Protein AF-A0A2E0XP15-F1 (afdb_monomer_lite)

Structure (mmCIF, N/CA/C/O backbone):
data_AF-A0A2E0XP15-F1
#
_entry.id   AF-A0A2E0XP15-F1
#
loop_
_atom_site.group_PDB
_atom_site.id
_atom_site.type_symbol
_atom_site.label_atom_id
_atom_site.label_alt_id
_atom_site.label_comp_id
_atom_site.label_asym_id
_atom_site.label_entity_id
_atom_site.label_seq_id
_atom_site.pdbx_PDB_ins_code
_atom_site.Cartn_x
_atom_site.Cartn_y
_atom_site.Cartn_z
_atom_site.occupancy
_atom_site.B_iso_or_equiv
_atom_site.auth_seq_id
_atom_site.auth_comp_id
_atom_site.auth_asym_id
_atom_site.auth_atom_id
_atom_site.pdbx_PDB_model_num
ATOM 1 N N . MET A 1 1 ? -31.210 -15.548 -42.719 1.00 44.72 1 MET A N 1
ATOM 2 C CA . MET A 1 1 ? -30.814 -16.911 -43.135 1.00 44.72 1 MET A CA 1
ATOM 3 C C . MET A 1 1 ? -29.318 -17.078 -42.929 1.00 44.72 1 MET A C 1
ATOM 5 O O . MET A 1 1 ? -28.553 -16.483 -43.674 1.00 44.72 1 MET A O 1
ATOM 9 N N . LYS A 1 2 ? -28.923 -17.821 -41.894 1.00 35.78 2 LYS A N 1
ATOM 10 C CA . LYS A 1 2 ? -27.648 -18.543 -41.754 1.00 35.78 2 LYS A CA 1
ATOM 11 C C . LYS A 1 2 ? -27.785 -19.426 -40.511 1.00 35.78 2 LYS A C 1
ATOM 13 O O . LYS A 1 2 ? -28.380 -19.022 -39.520 1.00 35.78 2 LYS A O 1
ATOM 18 N N . THR A 1 3 ? -27.396 -20.670 -40.694 1.00 35.66 3 THR A N 1
ATOM 19 C CA . THR A 1 3 ? -27.893 -21.889 -40.060 1.00 35.66 3 THR A CA 1
ATOM 20 C C . THR A 1 3 ? -27.352 -22.129 -38.652 1.00 35.66 3 THR A C 1
ATOM 22 O O . THR A 1 3 ? -26.194 -21.864 -38.354 1.00 35.66 3 THR A O 1
ATOM 25 N N . ILE A 1 4 ? -28.240 -22.678 -37.826 1.00 40.44 4 ILE A N 1
ATOM 26 C CA . ILE A 1 4 ? -28.037 -23.251 -36.495 1.00 40.44 4 ILE A CA 1
ATOM 27 C C . ILE A 1 4 ? -27.198 -24.532 -36.618 1.00 40.44 4 ILE A C 1
ATOM 29 O O . ILE A 1 4 ? -27.504 -25.370 -37.466 1.00 40.44 4 ILE A O 1
ATOM 33 N N . LEU A 1 5 ? -26.209 -24.720 -35.739 1.00 34.19 5 LEU A N 1
ATOM 34 C CA . LEU A 1 5 ? -25.664 -26.041 -35.422 1.00 34.19 5 LEU A CA 1
ATOM 35 C C . LEU A 1 5 ? -25.855 -26.280 -33.921 1.00 34.19 5 LEU A C 1
ATOM 37 O O . LEU A 1 5 ? -25.155 -25.715 -33.085 1.00 34.19 5 LEU A O 1
ATOM 41 N N . ALA A 1 6 ? -26.879 -27.068 -33.606 1.00 42.16 6 ALA A N 1
ATOM 42 C CA . ALA A 1 6 ? -27.175 -27.556 -32.272 1.00 42.16 6 ALA A CA 1
ATOM 43 C C . ALA A 1 6 ? -26.223 -28.712 -31.945 1.00 42.16 6 ALA A C 1
ATOM 45 O O . ALA A 1 6 ? -26.197 -29.708 -32.667 1.00 42.16 6 ALA A O 1
ATOM 46 N N . ILE A 1 7 ? -25.468 -28.596 -30.855 1.00 41.47 7 ILE A N 1
ATOM 47 C CA . ILE A 1 7 ? -24.803 -29.744 -30.238 1.00 41.47 7 ILE A CA 1
ATOM 48 C C . ILE A 1 7 ? -25.708 -30.197 -29.094 1.00 41.47 7 ILE A C 1
ATOM 50 O O . ILE A 1 7 ? -25.780 -29.573 -28.038 1.00 41.47 7 ILE A O 1
ATOM 54 N N . LEU A 1 8 ? -26.457 -31.264 -29.372 1.00 39.50 8 LEU A N 1
ATOM 55 C CA . LEU A 1 8 ? -27.161 -32.077 -28.389 1.00 39.50 8 LEU A CA 1
ATOM 56 C C . LEU A 1 8 ? -26.100 -32.786 -27.531 1.00 39.50 8 LEU A C 1
ATOM 58 O O . LEU A 1 8 ? -25.359 -33.616 -28.053 1.00 39.50 8 LEU A O 1
ATOM 62 N N . VAL A 1 9 ? -26.042 -32.501 -26.231 1.00 40.22 9 VAL A N 1
ATOM 63 C CA . VAL A 1 9 ? -25.383 -33.388 -25.262 1.00 40.22 9 VAL A CA 1
ATOM 64 C C . VAL A 1 9 ? -26.477 -34.004 -24.405 1.00 40.22 9 VAL A C 1
ATOM 66 O O . VAL A 1 9 ? -27.278 -33.313 -23.779 1.00 40.22 9 VAL A O 1
ATOM 69 N N . THR A 1 10 ? -26.560 -35.326 -24.485 1.00 37.94 10 THR A N 1
ATOM 70 C CA . THR A 1 10 ? -27.575 -36.172 -23.867 1.00 37.94 10 THR A CA 1
ATOM 71 C C . THR A 1 10 ? -27.483 -36.158 -22.346 1.00 37.94 10 THR A C 1
ATOM 73 O O . THR A 1 10 ? -26.409 -36.294 -21.766 1.00 37.94 10 THR A O 1
ATOM 76 N N . LEU A 1 11 ? -28.651 -36.048 -21.720 1.00 44.38 11 LEU A N 1
ATOM 77 C CA . LEU A 1 11 ? -28.882 -36.120 -20.286 1.00 44.38 11 LEU A CA 1
ATOM 78 C C . LEU A 1 11 ? -28.773 -37.581 -19.804 1.00 44.38 11 LEU A C 1
ATOM 80 O O . LEU A 1 11 ? -29.716 -38.346 -19.981 1.00 44.38 11 LEU A O 1
ATOM 84 N N . THR A 1 12 ? -27.661 -37.969 -19.175 1.00 46.31 12 THR A N 1
ATOM 85 C CA . THR A 1 12 ? -27.580 -39.170 -18.318 1.00 46.31 12 THR A CA 1
ATOM 86 C C . THR A 1 12 ? -26.475 -39.019 -17.274 1.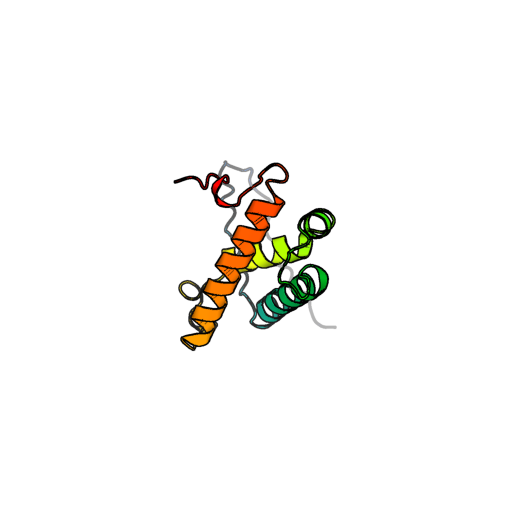00 46.31 12 THR A C 1
ATOM 88 O O . THR A 1 12 ? -25.330 -38.778 -17.644 1.00 46.31 12 THR A O 1
ATOM 91 N N . GLY A 1 13 ? -26.795 -39.276 -16.001 1.00 42.00 13 GLY A N 1
ATOM 92 C CA . GLY A 1 13 ? -25.814 -39.736 -15.010 1.00 42.00 13 GLY A CA 1
ATOM 93 C C . GLY A 1 13 ? -25.683 -38.873 -13.758 1.00 42.00 13 GLY A C 1
ATOM 94 O O . GLY A 1 13 ? -25.196 -37.753 -13.804 1.00 42.00 13 GLY A O 1
ATOM 95 N N . ILE A 1 14 ? -26.100 -39.441 -12.629 1.00 52.47 14 ILE A N 1
ATOM 96 C CA . ILE A 1 14 ? -25.949 -38.910 -11.273 1.00 52.47 14 ILE A CA 1
ATOM 97 C C . ILE A 1 14 ? -24.496 -39.093 -10.779 1.00 52.47 14 ILE A C 1
ATOM 99 O O . ILE A 1 14 ? -23.847 -40.093 -11.069 1.00 52.47 14 ILE A O 1
ATOM 103 N N . VAL A 1 15 ? -24.064 -38.076 -10.030 1.00 61.62 15 VAL A N 1
ATOM 104 C CA . VAL A 1 15 ? -22.795 -37.726 -9.353 1.00 61.62 15 VAL A CA 1
ATOM 105 C C . VAL A 1 15 ? -22.087 -38.859 -8.579 1.00 61.62 15 VAL A C 1
ATOM 107 O O . VAL A 1 15 ? -22.749 -39.629 -7.883 1.00 61.62 15 VAL A O 1
ATOM 110 N N . PRO A 1 16 ? -20.739 -38.830 -8.520 1.00 44.62 16 PRO A N 1
ATOM 111 C CA . PRO A 1 16 ? -20.070 -38.939 -7.228 1.00 44.62 16 PRO A CA 1
ATOM 112 C C . PRO A 1 16 ? -19.161 -37.737 -6.934 1.00 44.62 16 PRO A C 1
ATOM 114 O O . PRO A 1 16 ? -18.622 -37.078 -7.818 1.00 44.62 16 PRO A O 1
ATOM 117 N N . SER A 1 17 ? -19.061 -37.465 -5.638 1.00 55.41 17 SER A N 1
ATOM 118 C CA . SER A 1 17 ? -18.270 -36.455 -4.949 1.00 55.41 17 SER A CA 1
ATOM 119 C C . SER A 1 17 ? -16.897 -36.193 -5.568 1.00 55.41 17 SER A C 1
ATOM 121 O O . SER A 1 17 ? -16.075 -37.097 -5.683 1.00 55.41 17 SER A O 1
ATOM 123 N N . GLY A 1 18 ? -16.654 -34.928 -5.890 1.00 50.09 18 GLY A N 1
ATOM 124 C CA . GLY A 1 18 ? -15.394 -34.448 -6.446 1.00 50.09 18 GLY A CA 1
ATOM 125 C C . GLY A 1 18 ? -15.630 -33.220 -7.310 1.00 50.09 18 GLY A C 1
ATOM 126 O O . GLY A 1 18 ? -15.253 -33.206 -8.473 1.00 50.09 18 GLY A O 1
ATOM 127 N N . CYS A 1 19 ? -16.319 -32.206 -6.771 1.00 33.22 19 CYS A N 1
ATOM 128 C CA . CYS A 1 19 ? -16.316 -30.883 -7.386 1.00 33.22 19 CYS A CA 1
ATOM 129 C C . CYS A 1 19 ? -14.925 -30.297 -7.120 1.00 33.22 19 CYS A C 1
ATOM 131 O O . CYS A 1 19 ? -14.730 -29.527 -6.182 1.00 33.22 19 CYS A O 1
ATOM 133 N N . GLU A 1 20 ? -13.929 -30.763 -7.867 1.00 48.69 20 GLU A N 1
ATOM 134 C CA . GLU A 1 20 ? -12.691 -30.023 -8.015 1.00 48.69 20 GLU A CA 1
ATOM 135 C C . GLU A 1 20 ? -13.100 -28.786 -8.808 1.00 48.69 20 GLU A C 1
ATOM 137 O O . GLU A 1 20 ? -13.362 -28.843 -10.009 1.00 48.69 20 GLU A O 1
ATOM 142 N N . VAL A 1 21 ? -13.342 -27.695 -8.080 1.00 41.78 21 VAL A N 1
ATOM 143 C CA . VAL A 1 21 ? -13.547 -26.386 -8.683 1.00 41.78 21 VAL A CA 1
ATOM 144 C C . VAL A 1 21 ? -12.230 -26.081 -9.377 1.00 41.78 21 VAL A C 1
ATOM 146 O O . VAL A 1 21 ? -11.282 -25.640 -8.734 1.00 41.78 21 VAL A O 1
ATOM 149 N N . GLU A 1 22 ? -12.145 -26.410 -10.663 1.00 46.75 22 GLU A N 1
ATOM 150 C CA . GLU A 1 22 ? -11.020 -26.023 -11.495 1.00 46.75 22 GLU A CA 1
ATOM 151 C C . GLU A 1 22 ? -10.976 -24.496 -11.436 1.00 46.75 22 GLU A C 1
ATOM 153 O O . GLU A 1 22 ? -11.905 -23.806 -11.869 1.00 46.75 22 GLU A O 1
ATOM 158 N N . GLU A 1 23 ? -9.956 -23.970 -10.759 1.00 43.94 23 GLU A N 1
ATOM 159 C CA . GLU A 1 23 ? -9.751 -22.541 -10.617 1.00 43.94 23 GLU A CA 1
ATOM 160 C C . GLU A 1 23 ? -9.589 -21.976 -12.026 1.00 43.94 23 GLU A C 1
ATOM 162 O O . GLU A 1 23 ? -8.552 -22.137 -12.671 1.00 43.94 23 GLU A O 1
ATOM 167 N N . VAL A 1 24 ? -10.650 -21.355 -12.542 1.00 39.88 24 VAL A N 1
ATOM 168 C CA . VAL A 1 24 ? -10.613 -20.701 -13.843 1.00 39.88 24 VAL A CA 1
ATOM 169 C C . VAL A 1 24 ? -9.643 -19.529 -13.722 1.00 39.88 24 VAL A C 1
ATOM 171 O O . VAL A 1 24 ? -10.036 -18.419 -13.356 1.00 39.88 24 VAL A O 1
ATOM 174 N N . LYS A 1 25 ? -8.366 -19.766 -14.044 1.00 42.91 25 LYS A N 1
ATOM 175 C CA . LYS A 1 25 ? -7.361 -18.726 -14.270 1.00 42.91 25 LYS A CA 1
ATOM 176 C C . LYS A 1 25 ? -7.746 -17.971 -15.536 1.00 42.91 25 LYS A C 1
ATOM 178 O O . LYS A 1 25 ? -7.235 -18.221 -16.624 1.00 42.91 25 LYS A O 1
ATOM 183 N N . GLN A 1 26 ? -8.722 -17.076 -15.405 1.00 43.47 26 GLN A N 1
ATOM 184 C CA . GLN A 1 26 ? -9.026 -16.112 -16.451 1.00 43.47 26 GLN A CA 1
ATOM 185 C C . GLN A 1 26 ? -7.762 -15.287 -16.704 1.00 43.47 26 GLN A C 1
ATOM 187 O O . GLN A 1 26 ? -7.154 -14.828 -15.733 1.00 43.47 26 GLN A O 1
ATOM 192 N N . PRO A 1 27 ? -7.355 -15.088 -17.969 1.00 54.94 27 PRO A N 1
ATOM 193 C CA . PRO A 1 27 ? -6.161 -14.320 -18.268 1.00 54.94 27 PRO A CA 1
ATOM 194 C C . PRO A 1 27 ? -6.335 -12.920 -17.695 1.00 54.94 27 PRO A C 1
ATOM 196 O O . PRO A 1 27 ? -7.298 -12.207 -17.996 1.00 54.94 27 PRO A O 1
ATOM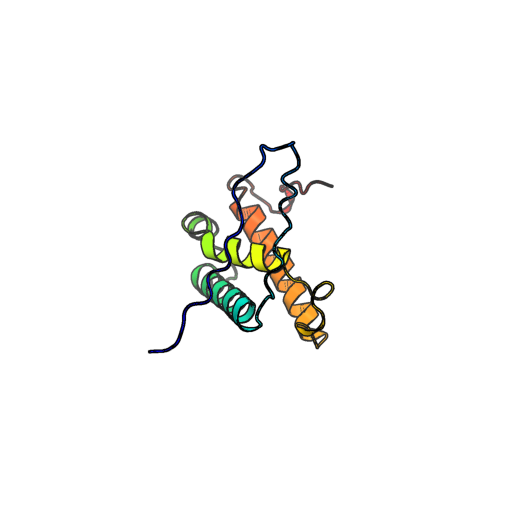 199 N N . TYR A 1 28 ? -5.415 -12.544 -16.819 1.00 63.50 28 TYR A N 1
ATOM 200 C CA . TYR A 1 28 ? -5.343 -11.181 -16.353 1.00 63.50 28 TYR A CA 1
ATOM 201 C C . TYR A 1 28 ? -5.001 -10.259 -17.535 1.00 63.50 28 TYR A C 1
ATOM 203 O O . TYR A 1 28 ? -4.143 -10.571 -18.358 1.00 63.50 28 TYR A O 1
ATOM 211 N N . SER A 1 29 ? -5.683 -9.116 -17.620 1.00 70.75 29 SER A N 1
ATOM 212 C CA . SER A 1 29 ? -5.386 -8.071 -18.602 1.00 70.75 29 SER A CA 1
ATOM 213 C C . SER A 1 29 ? -4.604 -6.945 -17.940 1.00 70.75 29 SER A C 1
ATOM 215 O O . SER A 1 29 ? -5.014 -6.502 -16.870 1.00 70.75 29 SER A O 1
ATOM 217 N N . GLU A 1 30 ? -3.600 -6.391 -18.617 1.00 71.88 30 GLU A N 1
ATOM 218 C CA . GLU A 1 30 ? -2.862 -5.183 -18.206 1.00 71.88 30 GLU A CA 1
ATOM 219 C C . GLU A 1 30 ? -3.792 -4.048 -17.730 1.00 71.88 30 GLU A C 1
ATOM 221 O O . GLU A 1 30 ? -3.569 -3.439 -16.684 1.00 71.88 30 GLU A O 1
ATOM 226 N N . LYS A 1 31 ? -4.931 -3.868 -18.419 1.00 77.50 31 LYS A N 1
ATOM 227 C CA . LYS A 1 31 ? -5.998 -2.934 -18.032 1.00 77.50 31 LYS A CA 1
ATOM 228 C C . LYS A 1 31 ? -6.463 -3.115 -16.579 1.00 77.50 31 LYS A C 1
ATOM 230 O O . LYS A 1 31 ? -6.700 -2.136 -15.889 1.00 77.50 31 LYS A O 1
ATOM 235 N N . ARG A 1 32 ? -6.592 -4.351 -16.095 1.00 76.88 32 ARG A N 1
ATOM 236 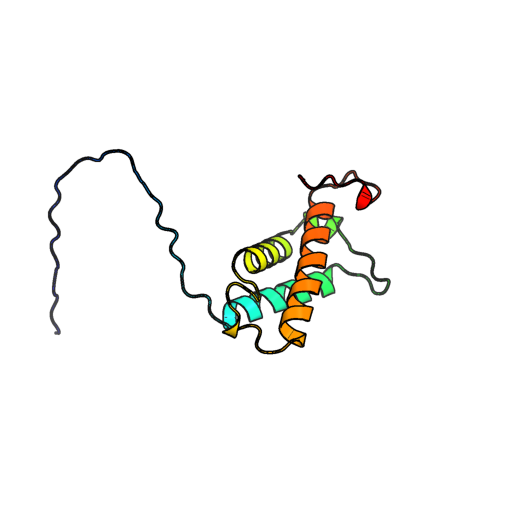C CA . ARG A 1 32 ? -7.179 -4.665 -14.784 1.00 76.88 32 ARG A CA 1
ATOM 237 C C . ARG A 1 32 ? -6.273 -4.262 -13.620 1.00 76.88 32 ARG A C 1
ATOM 239 O O . ARG A 1 32 ? -6.799 -3.892 -12.578 1.00 76.88 32 ARG A O 1
ATOM 246 N N . GLY A 1 33 ? -4.950 -4.305 -13.763 1.00 77.62 33 GLY A N 1
ATOM 247 C CA . GLY A 1 33 ? -4.053 -3.781 -12.722 1.00 77.62 33 GLY A CA 1
ATOM 248 C C . GLY A 1 33 ? -3.745 -2.312 -12.886 1.00 77.62 33 GLY A C 1
ATOM 249 O O . GLY A 1 33 ? -3.534 -1.658 -11.876 1.00 77.62 33 GLY A O 1
ATOM 250 N N . ALA A 1 34 ? -3.818 -1.754 -14.098 1.00 80.06 34 ALA A N 1
ATOM 251 C CA . ALA A 1 34 ? -3.897 -0.301 -14.238 1.00 80.06 34 ALA A CA 1
ATOM 252 C C . ALA A 1 34 ? -5.138 0.244 -13.496 1.00 80.06 34 ALA A C 1
ATOM 254 O O . ALA A 1 34 ? -5.042 1.197 -12.720 1.00 80.06 34 ALA A O 1
ATOM 255 N N . ASP A 1 35 ? -6.284 -0.429 -13.645 1.00 87.00 35 ASP A N 1
ATOM 256 C CA . ASP A 1 35 ? -7.507 -0.136 -12.894 1.00 87.00 35 ASP A CA 1
ATOM 257 C C . ASP A 1 35 ? -7.295 -0.354 -11.375 1.00 87.00 35 ASP A C 1
ATOM 259 O O . ASP A 1 35 ? -7.728 0.462 -10.568 1.00 87.00 35 ASP A O 1
ATOM 263 N N . ALA A 1 36 ? -6.608 -1.420 -10.942 1.00 88.38 36 ALA A N 1
ATOM 264 C CA . ALA A 1 36 ? -6.348 -1.661 -9.515 1.00 88.38 36 ALA A CA 1
ATOM 265 C C . ALA A 1 36 ? -5.437 -0.589 -8.888 1.00 88.38 36 ALA A C 1
ATOM 267 O O . ALA A 1 36 ? -5.761 -0.055 -7.828 1.00 88.38 36 ALA A O 1
ATOM 268 N N . SER A 1 37 ? -4.334 -0.245 -9.554 1.00 89.19 37 SER A N 1
ATOM 269 C CA . SER A 1 37 ? -3.384 0.775 -9.101 1.00 89.19 37 SER A CA 1
ATOM 270 C C . SER A 1 37 ? -4.017 2.165 -9.043 1.00 89.19 37 SER A C 1
ATOM 272 O O . SER A 1 37 ? -3.805 2.885 -8.073 1.00 89.19 37 SER A O 1
ATOM 274 N N . SER A 1 38 ? -4.837 2.533 -10.032 1.00 91.94 38 SER A N 1
ATOM 275 C CA . SER A 1 38 ? -5.542 3.825 -10.028 1.00 91.94 38 SER A CA 1
ATOM 276 C C . SER A 1 38 ? -6.601 3.923 -8.926 1.00 91.94 38 SER A C 1
ATOM 278 O O . SER A 1 38 ? -6.689 4.952 -8.264 1.00 91.94 38 SER A O 1
ATOM 280 N N . HIS A 1 39 ? -7.357 2.854 -8.652 1.00 92.62 39 HIS A N 1
ATOM 281 C CA . HIS A 1 39 ? -8.277 2.846 -7.509 1.00 92.62 39 HIS A CA 1
ATOM 282 C C . HIS A 1 39 ? -7.545 2.938 -6.165 1.00 92.62 39 HIS A C 1
ATOM 284 O O . HIS A 1 39 ? -8.058 3.556 -5.233 1.00 92.62 39 HIS A O 1
ATOM 290 N N . PHE A 1 40 ? -6.364 2.325 -6.045 1.00 95.31 40 PHE A N 1
ATOM 291 C CA . PHE A 1 40 ? -5.553 2.445 -4.835 1.00 95.31 40 PHE A CA 1
ATOM 292 C C . PHE A 1 40 ? -5.015 3.870 -4.659 1.00 95.31 40 PHE A C 1
ATOM 294 O O . PHE A 1 40 ? -5.098 4.413 -3.561 1.00 95.31 40 PHE A O 1
ATOM 301 N N . ASP A 1 41 ? -4.560 4.514 -5.734 1.00 95.88 41 ASP A N 1
ATOM 302 C CA . ASP A 1 41 ? -4.141 5.922 -5.726 1.00 95.88 41 ASP A CA 1
ATOM 303 C C . ASP A 1 41 ? -5.283 6.881 -5.333 1.00 95.88 41 ASP A C 1
ATOM 305 O O . ASP A 1 41 ? -5.104 7.772 -4.497 1.00 95.88 41 ASP A O 1
ATOM 309 N N . GLU A 1 42 ? -6.496 6.655 -5.852 1.00 95.06 42 GLU A N 1
ATOM 310 C CA . GLU A 1 42 ? -7.689 7.416 -5.457 1.00 95.06 42 GLU A CA 1
ATOM 311 C C . GLU A 1 42 ? -7.994 7.248 -3.960 1.00 95.06 42 GLU A C 1
ATOM 313 O O . GLU A 1 42 ? -8.286 8.225 -3.262 1.00 95.06 42 GLU A O 1
ATOM 318 N N . MET A 1 43 ? -7.895 6.015 -3.453 1.00 96.12 43 MET A N 1
ATOM 319 C CA . MET A 1 43 ? -8.092 5.710 -2.037 1.00 96.12 43 MET A CA 1
ATOM 320 C C . MET A 1 43 ? -7.081 6.463 -1.170 1.00 96.12 43 MET A C 1
ATOM 322 O O . MET A 1 43 ? -7.473 7.135 -0.214 1.00 96.12 43 MET A O 1
ATOM 326 N N . LEU A 1 44 ? -5.795 6.410 -1.531 1.00 96.44 44 LEU A N 1
ATOM 327 C CA . LEU A 1 44 ? -4.734 7.115 -0.812 1.00 96.44 44 LEU A CA 1
ATOM 328 C C . LEU A 1 44 ? -4.961 8.629 -0.828 1.00 96.44 44 LEU A C 1
ATOM 330 O O . LEU A 1 44 ? -4.901 9.264 0.220 1.00 96.44 44 LEU A O 1
ATOM 334 N N . THR A 1 45 ? -5.316 9.198 -1.981 1.00 96.19 45 THR A N 1
ATOM 335 C CA . THR A 1 45 ? -5.629 10.630 -2.113 1.00 96.19 45 THR A CA 1
ATOM 336 C C . THR A 1 45 ?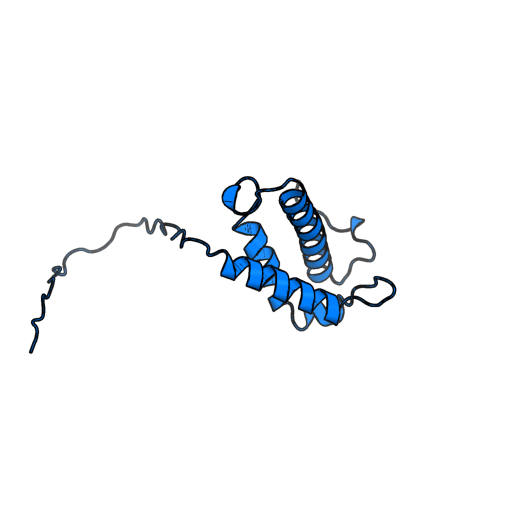 -6.792 11.054 -1.214 1.00 96.19 45 THR A C 1
ATOM 338 O O . THR A 1 45 ? -6.805 12.164 -0.684 1.00 96.19 45 THR A O 1
ATOM 341 N N . ARG A 1 46 ? -7.785 10.178 -1.028 1.00 96.12 46 ARG A N 1
ATOM 342 C CA . ARG A 1 46 ? -8.955 10.453 -0.187 1.00 96.12 46 ARG A CA 1
ATOM 343 C C . ARG A 1 46 ? -8.675 10.293 1.308 1.00 96.12 46 ARG A C 1
ATOM 345 O O . ARG A 1 46 ? -9.264 11.025 2.100 1.00 96.12 46 ARG A O 1
ATOM 352 N N . HIS A 1 47 ? -7.840 9.329 1.689 1.00 97.00 47 HIS A N 1
ATOM 353 C CA . HIS A 1 47 ? -7.715 8.879 3.080 1.00 97.00 47 HIS A CA 1
ATOM 354 C C . HIS A 1 47 ? -6.350 9.145 3.719 1.00 97.00 47 HIS A C 1
ATOM 356 O O . HIS A 1 47 ? -6.179 8.832 4.895 1.00 97.00 47 HIS A O 1
ATOM 362 N N . VAL A 1 48 ? -5.385 9.722 3.002 1.00 97.12 48 VAL A N 1
ATOM 363 C CA . VAL A 1 48 ? -4.079 10.094 3.559 1.00 97.12 48 VAL A CA 1
ATOM 364 C C . VAL A 1 48 ? -3.949 11.612 3.606 1.00 97.12 48 VAL A C 1
ATOM 366 O O . VAL A 1 48 ? -4.023 12.301 2.591 1.00 97.12 48 VAL A O 1
ATOM 369 N N . GLY A 1 49 ? -3.763 12.139 4.815 1.00 96.44 49 GLY A N 1
ATOM 370 C CA . GLY A 1 49 ? -3.532 13.557 5.048 1.00 96.44 49 GLY A CA 1
ATOM 371 C C . GLY A 1 49 ?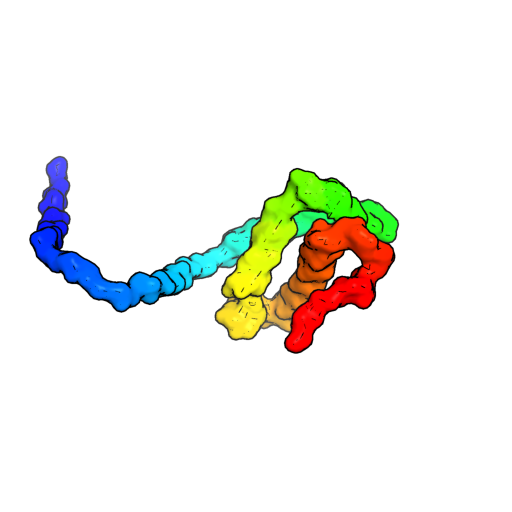 -2.167 14.018 4.541 1.00 96.44 49 GLY A C 1
ATOM 372 O O . GLY A 1 49 ? -1.238 13.233 4.360 1.00 96.44 49 GLY A O 1
ATOM 373 N N . VAL A 1 50 ? -2.012 15.333 4.375 1.00 95.38 50 VAL A N 1
ATOM 374 C CA . VAL A 1 50 ? -0.736 15.960 3.973 1.00 95.38 50 VAL A CA 1
ATOM 375 C C . VAL A 1 50 ? 0.406 15.719 4.969 1.00 95.38 50 VAL A C 1
ATOM 377 O O . VAL A 1 50 ? 1.572 15.858 4.615 1.00 95.38 50 VAL A O 1
ATOM 380 N N . ASP A 1 51 ? 0.078 15.364 6.211 1.00 96.12 51 ASP A N 1
ATOM 381 C CA . ASP A 1 51 ? 1.019 14.983 7.266 1.00 96.12 51 ASP A CA 1
ATOM 382 C C . ASP A 1 51 ? 1.352 13.479 7.261 1.00 96.12 51 ASP A C 1
ATOM 384 O O . ASP A 1 51 ? 2.085 13.004 8.129 1.00 96.12 51 ASP A O 1
ATOM 388 N N . GLY A 1 52 ? 0.818 12.726 6.294 1.00 93.12 52 GLY A N 1
ATOM 389 C CA . GLY A 1 52 ? 1.003 11.286 6.152 1.00 93.12 52 GLY A CA 1
ATOM 390 C C . GLY A 1 52 ? 0.115 10.440 7.067 1.00 93.12 52 GLY A C 1
ATOM 391 O O . GLY A 1 52 ? 0.278 9.220 7.098 1.00 93.12 52 GLY A O 1
ATOM 392 N N . ARG A 1 53 ? -0.822 11.038 7.819 1.00 94.81 53 ARG A N 1
ATOM 393 C CA . ARG A 1 53 ? -1.759 10.268 8.651 1.00 94.81 53 ARG A CA 1
ATOM 394 C C . ARG A 1 53 ? -2.854 9.635 7.805 1.00 94.81 53 ARG A C 1
ATOM 396 O O . ARG A 1 53 ? -3.469 10.293 6.972 1.00 94.81 53 ARG A O 1
ATOM 403 N N . VAL A 1 54 ? -3.126 8.364 8.077 1.00 96.06 54 VAL A N 1
ATOM 404 C CA . VAL A 1 54 ? -4.156 7.576 7.395 1.00 96.06 54 VAL A CA 1
ATOM 405 C C . VAL A 1 54 ? -5.467 7.623 8.186 1.00 96.06 54 VAL A C 1
ATOM 407 O O . VAL A 1 54 ? -5.491 7.340 9.385 1.00 96.06 54 VAL A O 1
ATOM 410 N N . ASP A 1 55 ? -6.571 7.926 7.510 1.00 96.69 55 ASP A N 1
ATOM 411 C CA . ASP A 1 55 ? -7.933 7.840 8.037 1.00 96.69 55 ASP A CA 1
ATOM 412 C C . ASP A 1 55 ? -8.462 6.393 7.988 1.00 96.69 55 ASP A C 1
ATOM 414 O O . ASP A 1 55 ? -9.286 6.014 7.152 1.00 96.69 55 ASP A O 1
ATOM 418 N N . TYR A 1 56 ? -7.990 5.559 8.918 1.00 96.00 56 TYR A N 1
ATOM 419 C CA . TYR A 1 56 ? -8.441 4.166 9.051 1.00 96.00 56 TYR A CA 1
ATOM 420 C C . TYR A 1 56 ? -9.931 4.033 9.401 1.00 96.00 56 TYR A C 1
ATOM 422 O O . TYR A 1 56 ? -10.546 2.993 9.150 1.00 96.00 56 TYR A O 1
ATOM 430 N N . ALA A 1 57 ? -10.535 5.055 10.014 1.00 95.12 57 ALA A N 1
ATOM 431 C CA . ALA A 1 57 ? -11.966 5.058 10.297 1.00 95.12 57 ALA A CA 1
ATOM 432 C C . ALA A 1 57 ? -12.778 5.235 9.005 1.00 95.12 57 ALA A C 1
ATOM 434 O O . ALA A 1 57 ? -13.718 4.474 8.777 1.00 95.12 57 ALA A O 1
ATOM 435 N N . GLY A 1 58 ? -12.386 6.173 8.140 1.00 96.38 58 GLY A N 1
ATOM 436 C CA . GLY A 1 58 ? -12.993 6.363 6.824 1.00 96.38 58 GLY A CA 1
ATOM 437 C C . GLY A 1 58 ? -12.793 5.164 5.901 1.00 96.38 58 GLY A C 1
ATOM 438 O O . GLY A 1 58 ? -13.750 4.724 5.265 1.00 96.38 58 GLY A O 1
ATOM 439 N N . ILE A 1 59 ? -11.597 4.562 5.893 1.00 96.81 59 ILE A N 1
ATOM 440 C CA . ILE A 1 59 ? -11.335 3.335 5.120 1.00 96.81 59 ILE A CA 1
ATOM 441 C C . ILE A 1 59 ? -12.267 2.198 5.564 1.00 96.81 59 ILE A C 1
ATOM 443 O O . ILE A 1 59 ? -12.851 1.525 4.719 1.00 96.81 59 ILE A O 1
ATOM 447 N N . ARG A 1 60 ? -12.489 2.005 6.874 1.00 95.81 60 ARG A N 1
ATOM 448 C CA . ARG A 1 60 ? -13.423 0.977 7.379 1.00 95.81 60 ARG A CA 1
ATOM 449 C C . ARG A 1 60 ? -14.869 1.179 6.935 1.00 95.81 60 ARG A C 1
ATOM 451 O O . ARG A 1 60 ? -15.590 0.198 6.779 1.00 95.81 60 ARG A O 1
ATOM 458 N N . GLN A 1 61 ? -15.310 2.422 6.748 1.00 95.69 61 GLN A N 1
ATOM 459 C CA . GLN A 1 61 ? -16.668 2.703 6.271 1.00 95.69 61 GLN A CA 1
ATOM 460 C C . GLN A 1 61 ? -16.858 2.302 4.802 1.00 95.69 61 GLN A C 1
ATOM 462 O O . GLN A 1 61 ? -17.975 1.987 4.396 1.00 95.69 61 GLN A O 1
ATOM 467 N N . ASN A 1 62 ? -15.781 2.297 4.010 1.00 92.06 62 ASN A N 1
ATOM 468 C CA . ASN A 1 62 ? -15.804 1.911 2.603 1.00 92.06 62 ASN A CA 1
ATOM 469 C C . ASN A 1 62 ? -14.511 1.167 2.194 1.00 92.06 62 ASN A C 1
ATOM 471 O O . ASN A 1 62 ? -13.661 1.725 1.494 1.00 92.06 62 ASN A O 1
ATOM 475 N N . PRO A 1 63 ? -14.350 -0.109 2.593 1.00 93.50 63 PRO A N 1
ATOM 476 C CA . PRO A 1 63 ? -13.084 -0.826 2.439 1.00 93.50 63 PRO A CA 1
ATOM 477 C C . PRO A 1 63 ? -12.879 -1.405 1.031 1.00 93.50 63 PRO A C 1
ATOM 479 O O . PRO A 1 63 ? -11.858 -2.039 0.768 1.00 93.50 63 PRO A O 1
ATOM 482 N N . PHE A 1 64 ? -13.838 -1.234 0.112 1.00 93.00 64 PHE A N 1
ATOM 483 C CA . PHE A 1 64 ? -13.865 -1.966 -1.158 1.00 93.00 64 PHE A CA 1
ATOM 484 C C . PHE A 1 64 ? -12.638 -1.711 -2.035 1.00 93.00 64 PHE A C 1
ATOM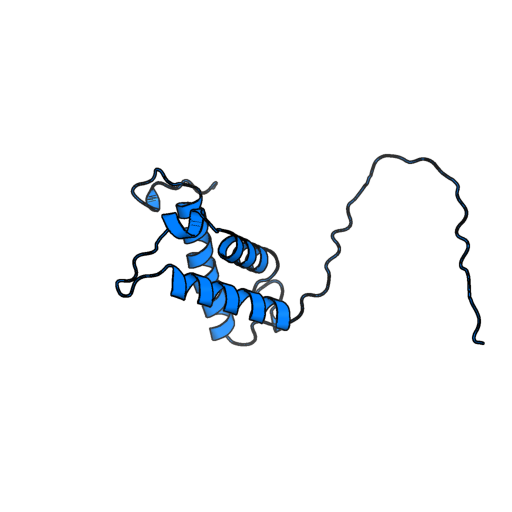 486 O O . PHE A 1 64 ? -12.142 -2.650 -2.653 1.00 93.00 64 PHE A O 1
ATOM 493 N N . GLN A 1 65 ? -12.127 -0.476 -2.071 1.00 94.00 65 GLN A N 1
ATOM 494 C CA . GLN A 1 65 ? -10.937 -0.135 -2.859 1.00 94.00 65 GLN A CA 1
ATOM 495 C C . GLN A 1 65 ? -9.682 -0.825 -2.302 1.00 94.00 65 GLN A C 1
ATOM 497 O O . GLN A 1 65 ? -8.925 -1.427 -3.062 1.00 94.00 65 GLN A O 1
ATOM 502 N N . LEU A 1 66 ? -9.509 -0.828 -0.975 1.00 96.38 66 LEU A N 1
ATOM 503 C CA . LEU A 1 66 ? -8.400 -1.521 -0.314 1.00 96.38 66 LEU A CA 1
ATOM 504 C C . LEU A 1 66 ? -8.489 -3.042 -0.509 1.00 96.38 66 LEU A C 1
ATOM 506 O O . LEU A 1 66 ? -7.504 -3.673 -0.881 1.00 96.38 66 LEU A O 1
ATOM 510 N N . ILE A 1 67 ? -9.677 -3.629 -0.330 1.00 95.31 67 ILE A N 1
ATOM 511 C CA . ILE A 1 67 ? -9.906 -5.066 -0.545 1.00 95.31 67 ILE A CA 1
ATOM 512 C C . ILE A 1 67 ? -9.633 -5.447 -2.005 1.00 95.31 67 ILE A C 1
ATOM 514 O O . ILE A 1 67 ? -8.984 -6.458 -2.265 1.00 95.31 67 ILE A O 1
ATOM 518 N N . ALA A 1 68 ? -10.109 -4.654 -2.967 1.00 93.50 68 ALA A N 1
ATOM 519 C CA . ALA A 1 68 ? -9.884 -4.915 -4.385 1.00 93.50 68 ALA A CA 1
ATOM 520 C C . ALA A 1 68 ? -8.394 -4.883 -4.741 1.00 93.50 68 ALA A C 1
ATOM 522 O O . ALA A 1 68 ? -7.933 -5.748 -5.486 1.00 93.50 68 ALA A O 1
ATOM 523 N N . PHE A 1 69 ? -7.647 -3.929 -4.182 1.00 96.38 69 PHE A N 1
ATOM 524 C CA . PHE A 1 69 ? -6.208 -3.850 -4.391 1.00 96.38 69 PHE A CA 1
ATOM 525 C C . PHE A 1 69 ? -5.468 -5.031 -3.749 1.00 96.38 69 PHE A C 1
ATOM 527 O O . PHE A 1 69 ? -4.636 -5.650 -4.403 1.00 96.38 69 PHE A O 1
ATOM 534 N N . VAL A 1 70 ? -5.829 -5.439 -2.528 1.00 96.44 70 VAL A N 1
ATOM 535 C CA . VAL A 1 70 ? -5.238 -6.632 -1.891 1.00 96.44 70 VAL A CA 1
ATOM 536 C C . VAL A 1 70 ? -5.515 -7.901 -2.700 1.00 96.44 70 VAL A C 1
ATOM 538 O O . VAL A 1 70 ? -4.599 -8.678 -2.937 1.00 96.44 70 VAL A O 1
ATOM 541 N N . ARG A 1 71 ? -6.727 -8.071 -3.238 1.00 94.88 71 ARG A N 1
ATOM 542 C CA . ARG A 1 71 ? -7.035 -9.194 -4.143 1.00 94.88 71 ARG A CA 1
ATOM 543 C C . ARG A 1 71 ? -6.242 -9.161 -5.449 1.00 94.88 71 ARG A C 1
ATOM 545 O O . ARG A 1 71 ? -5.995 -10.208 -6.039 1.00 94.88 71 ARG A O 1
ATOM 552 N N . PHE A 1 72 ? -5.889 -7.974 -5.938 1.00 94.81 72 PHE A N 1
ATOM 553 C CA . PHE A 1 72 ? -4.994 -7.839 -7.085 1.00 94.81 72 PHE A CA 1
ATOM 554 C C . PHE A 1 72 ? -3.583 -8.340 -6.740 1.00 94.81 72 PHE A C 1
ATOM 556 O O . PHE A 1 72 ? -3.036 -9.129 -7.506 1.00 94.81 72 PHE A O 1
ATOM 563 N N . LEU A 1 73 ? -3.052 -7.961 -5.572 1.00 95.44 73 LEU A N 1
ATOM 564 C CA . LEU A 1 73 ? -1.749 -8.424 -5.073 1.00 95.44 73 LEU A CA 1
ATOM 565 C C . LEU A 1 73 ? -1.715 -9.943 -4.830 1.00 95.44 73 LEU A C 1
ATOM 567 O O . LEU A 1 73 ? -0.710 -10.593 -5.083 1.00 95.44 73 LEU A O 1
ATOM 571 N N . GLU A 1 74 ? -2.817 -10.532 -4.362 1.00 94.38 74 GLU A N 1
ATOM 572 C CA . GLU A 1 74 ? -2.928 -11.989 -4.186 1.00 94.38 74 GLU A CA 1
ATOM 573 C C . GLU A 1 74 ? -2.858 -12.749 -5.516 1.00 94.38 74 GLU A C 1
ATOM 575 O O . GLU A 1 74 ? -2.341 -13.863 -5.577 1.00 94.38 74 GLU A O 1
ATOM 580 N N . ALA A 1 75 ? -3.399 -12.165 -6.584 1.00 93.88 75 ALA A N 1
ATOM 581 C CA . ALA A 1 75 ? -3.508 -12.837 -7.870 1.00 93.88 75 ALA A CA 1
ATOM 582 C C . ALA A 1 75 ? -2.229 -12.737 -8.718 1.00 93.88 75 ALA A C 1
ATOM 584 O O . ALA A 1 75 ? -2.045 -13.543 -9.633 1.00 93.88 75 ALA A O 1
ATOM 585 N N . ILE A 1 76 ? -1.393 -11.717 -8.488 1.00 92.56 76 ILE A N 1
ATOM 586 C CA . ILE A 1 76 ? -0.355 -11.295 -9.436 1.00 92.56 76 ILE A CA 1
ATOM 587 C C . ILE A 1 76 ? 0.826 -10.702 -8.684 1.00 92.56 76 ILE A C 1
ATOM 589 O O . ILE A 1 76 ? 0.652 -9.813 -7.863 1.00 92.56 76 ILE A O 1
ATOM 593 N N . SER A 1 77 ? 2.028 -11.138 -9.040 1.00 95.06 77 SER A N 1
ATOM 594 C CA . SER A 1 77 ? 3.293 -10.661 -8.491 1.00 95.06 77 SER A CA 1
ATOM 595 C C . SER A 1 77 ? 4.386 -10.657 -9.568 1.00 95.06 77 SER A C 1
ATOM 597 O O . SER A 1 77 ? 4.208 -11.302 -10.609 1.00 95.06 77 SER A O 1
ATOM 599 N N . PRO A 1 78 ? 5.530 -9.999 -9.320 1.00 95.62 78 PRO A N 1
ATOM 600 C CA . PRO A 1 78 ? 6.720 -10.092 -10.165 1.00 95.62 78 PRO A CA 1
ATOM 601 C C . PRO A 1 78 ? 7.172 -11.536 -10.438 1.00 95.62 78 PRO A C 1
ATOM 603 O O . PRO A 1 78 ? 7.609 -11.842 -11.542 1.00 95.62 78 PRO A O 1
ATOM 606 N N . GLU A 1 79 ? 7.000 -12.455 -9.482 1.00 95.31 79 GLU A N 1
ATOM 607 C CA . GLU A 1 79 ? 7.336 -13.876 -9.652 1.00 95.31 79 GLU A CA 1
ATOM 608 C C . GLU A 1 79 ? 6.326 -14.630 -10.516 1.00 95.31 79 GLU A C 1
ATOM 610 O O . GLU A 1 79 ? 6.708 -15.478 -11.320 1.00 95.31 79 GLU A O 1
ATOM 615 N N . SER A 1 80 ? 5.030 -14.373 -10.322 1.00 94.94 80 SER A N 1
ATOM 616 C CA . SER A 1 80 ? 3.971 -15.113 -11.021 1.00 94.94 80 SER A CA 1
ATOM 617 C C . SER A 1 80 ? 3.692 -14.573 -12.423 1.00 94.94 80 SER A C 1
ATOM 619 O O . SER A 1 80 ? 3.257 -15.333 -13.286 1.00 94.94 80 SER A O 1
ATOM 621 N N . HIS A 1 81 ? 3.935 -13.280 -12.652 1.00 93.75 81 HIS A N 1
ATOM 622 C CA . HIS A 1 81 ? 3.655 -12.581 -13.906 1.00 93.75 81 HIS A CA 1
ATOM 623 C C . HIS A 1 81 ? 4.794 -11.611 -14.279 1.00 93.75 81 HIS A C 1
ATOM 625 O O . HIS A 1 81 ? 4.559 -10.404 -14.394 1.00 93.75 81 HIS A O 1
ATOM 631 N N . PRO A 1 82 ? 6.024 -12.108 -14.499 1.00 94.19 82 PRO A N 1
ATOM 632 C CA . PRO A 1 82 ? 7.199 -11.266 -14.751 1.00 94.19 82 PRO A CA 1
ATOM 633 C C . PRO A 1 82 ? 7.040 -10.333 -15.962 1.00 94.19 82 PRO A C 1
ATOM 635 O O . PRO A 1 82 ? 7.573 -9.227 -15.961 1.00 94.19 82 PRO A O 1
ATOM 638 N N . ASP A 1 83 ? 6.244 -10.719 -16.964 1.00 92.75 83 ASP A N 1
ATOM 639 C CA . ASP A 1 83 ? 5.985 -9.908 -18.165 1.00 92.75 83 ASP A CA 1
ATOM 640 C C . ASP A 1 83 ? 5.282 -8.567 -17.868 1.00 92.75 83 ASP A C 1
ATOM 642 O O . ASP A 1 83 ? 5.345 -7.636 -18.675 1.00 92.75 83 ASP A O 1
ATOM 646 N N . LEU A 1 84 ? 4.618 -8.453 -16.711 1.00 88.75 84 LEU A N 1
ATOM 647 C CA . LEU A 1 84 ? 3.970 -7.224 -16.239 1.00 88.75 84 LEU A CA 1
ATOM 648 C C . LEU A 1 84 ? 4.914 -6.314 -15.439 1.00 88.75 84 LEU A C 1
ATOM 650 O O . LEU A 1 84 ? 4.579 -5.157 -15.201 1.00 88.75 84 LEU A O 1
ATOM 654 N N . PHE A 1 85 ? 6.072 -6.826 -15.016 1.00 92.94 85 PHE A N 1
ATOM 655 C CA . PHE A 1 85 ? 7.037 -6.142 -14.152 1.00 92.94 85 PHE A CA 1
ATOM 656 C C . PHE A 1 85 ? 8.423 -6.193 -14.802 1.00 92.94 85 PHE A C 1
ATOM 658 O O . PHE A 1 85 ? 9.346 -6.849 -14.327 1.00 92.94 85 PHE A O 1
ATOM 665 N N . GLN A 1 86 ? 8.550 -5.527 -15.950 1.00 94.31 86 GLN A N 1
ATOM 666 C CA . GLN A 1 86 ? 9.703 -5.679 -16.844 1.00 94.31 86 GLN A CA 1
ATOM 667 C C . GLN A 1 86 ? 10.961 -4.971 -16.336 1.00 94.31 86 GLN A C 1
ATOM 669 O O . GLN A 1 86 ? 12.067 -5.262 -16.797 1.00 94.31 86 GLN A O 1
ATOM 674 N N . THR A 1 87 ? 10.809 -4.023 -15.409 1.00 95.94 87 THR A N 1
ATOM 675 C CA . THR A 1 87 ? 11.923 -3.267 -14.844 1.00 95.94 87 THR A CA 1
ATOM 676 C C . THR A 1 87 ? 12.078 -3.508 -13.340 1.00 95.94 87 THR A C 1
ATOM 678 O O . THR A 1 87 ? 11.090 -3.719 -12.633 1.00 95.94 87 THR A O 1
ATOM 681 N N . PRO A 1 88 ? 13.301 -3.357 -12.792 1.00 96.19 88 PRO A N 1
ATOM 682 C CA . PRO A 1 88 ? 13.514 -3.383 -11.341 1.00 96.19 88 PRO A CA 1
ATOM 683 C C . PRO A 1 88 ? 12.692 -2.334 -10.575 1.00 96.19 88 PRO A C 1
ATOM 685 O O . PRO A 1 88 ? 12.457 -2.470 -9.374 1.00 96.19 88 PRO A O 1
ATOM 688 N N . SER A 1 89 ? 12.284 -1.254 -11.247 1.00 96.81 89 SER A N 1
ATOM 689 C CA . SER A 1 89 ? 11.416 -0.232 -10.663 1.00 96.81 89 SER A CA 1
ATOM 690 C C . SER A 1 89 ? 9.975 -0.718 -10.529 1.00 96.81 89 SER A C 1
ATOM 692 O O . SER A 1 89 ? 9.346 -0.400 -9.522 1.00 96.81 89 SER A O 1
ATOM 694 N N . ASP A 1 90 ? 9.476 -1.509 -11.482 1.00 94.38 90 ASP A N 1
ATOM 695 C CA . ASP A 1 90 ? 8.121 -2.073 -11.437 1.00 94.38 90 ASP A CA 1
ATOM 696 C C . ASP A 1 90 ? 7.995 -3.071 -10.283 1.00 94.38 90 ASP A C 1
ATOM 698 O O . ASP A 1 90 ? 7.075 -2.980 -9.472 1.00 94.38 90 ASP A O 1
ATOM 702 N N . GLU A 1 91 ? 8.976 -3.969 -10.150 1.00 95.94 91 GLU A N 1
ATOM 703 C CA . GLU A 1 91 ? 9.062 -4.914 -9.033 1.00 95.94 91 GLU A CA 1
ATOM 704 C C . GLU A 1 91 ? 9.137 -4.181 -7.684 1.00 95.94 91 GLU A C 1
ATOM 706 O O . GLU A 1 91 ? 8.406 -4.491 -6.742 1.00 95.94 91 GLU A O 1
ATOM 711 N N . LYS A 1 92 ? 9.982 -3.148 -7.582 1.00 97.19 92 LYS A N 1
ATOM 712 C CA . LYS A 1 92 ? 10.093 -2.347 -6.358 1.00 97.19 92 LYS A CA 1
ATOM 713 C C . LYS A 1 92 ? 8.784 -1.634 -6.017 1.00 97.19 92 LYS A C 1
ATOM 715 O O . LYS A 1 92 ? 8.394 -1.614 -4.850 1.00 97.19 92 LYS A O 1
ATOM 720 N N . ALA A 1 93 ? 8.121 -1.038 -7.007 1.00 95.06 93 ALA A N 1
ATOM 721 C CA . ALA A 1 93 ? 6.842 -0.365 -6.813 1.00 95.06 93 ALA A CA 1
ATOM 722 C C . ALA A 1 93 ? 5.773 -1.348 -6.324 1.00 95.06 93 ALA A C 1
ATOM 724 O O . ALA A 1 93 ? 5.045 -1.033 -5.381 1.00 95.06 93 ALA A O 1
ATOM 725 N N . TYR A 1 94 ? 5.733 -2.553 -6.902 1.00 95.81 94 TYR A N 1
ATOM 726 C CA . TYR A 1 94 ? 4.861 -3.628 -6.443 1.00 95.81 94 TYR A CA 1
ATOM 727 C C . TYR A 1 94 ? 5.084 -3.937 -4.960 1.00 95.81 94 TYR A C 1
ATOM 729 O O . TYR A 1 94 ? 4.139 -3.856 -4.179 1.00 95.81 94 TYR A O 1
ATOM 737 N N . TRP A 1 95 ? 6.322 -4.211 -4.539 1.00 97.56 95 TRP A N 1
ATOM 738 C CA . TRP A 1 95 ? 6.600 -4.610 -3.154 1.00 97.56 95 TRP A CA 1
ATOM 739 C C . TRP A 1 95 ? 6.335 -3.511 -2.126 1.00 97.56 95 TRP A C 1
ATOM 741 O O . TRP A 1 95 ? 5.819 -3.796 -1.044 1.00 97.56 95 TRP A O 1
ATOM 751 N N . ILE A 1 96 ? 6.631 -2.253 -2.461 1.00 96.94 96 ILE A N 1
ATOM 752 C CA . ILE A 1 96 ? 6.314 -1.109 -1.594 1.00 96.94 96 ILE A CA 1
ATOM 753 C C . ILE A 1 96 ? 4.797 -0.975 -1.425 1.00 96.94 96 ILE A C 1
ATOM 755 O O . ILE A 1 96 ? 4.306 -0.852 -0.300 1.00 96.94 96 ILE A O 1
ATOM 759 N N . ASN A 1 97 ? 4.046 -1.032 -2.528 1.00 96.56 97 ASN A N 1
ATOM 760 C CA . ASN A 1 97 ? 2.590 -0.932 -2.485 1.00 96.56 97 ASN A CA 1
ATOM 761 C C . ASN A 1 97 ? 1.957 -2.131 -1.776 1.00 96.56 97 ASN A C 1
ATOM 763 O O . ASN A 1 97 ? 1.011 -1.949 -1.012 1.00 96.56 97 ASN A O 1
ATOM 767 N N . ALA A 1 98 ? 2.503 -3.332 -1.973 1.00 97.44 98 ALA A N 1
ATOM 768 C CA . ALA A 1 98 ? 2.041 -4.541 -1.312 1.00 97.44 98 ALA A CA 1
ATOM 769 C C . ALA A 1 98 ? 2.197 -4.449 0.205 1.00 97.44 98 ALA A C 1
ATOM 771 O O . ALA A 1 98 ? 1.227 -4.647 0.935 1.00 97.44 98 ALA A O 1
ATOM 772 N N . TYR A 1 99 ? 3.386 -4.072 0.680 1.00 96.38 99 TYR A N 1
ATOM 773 C CA . TYR A 1 99 ? 3.630 -3.855 2.103 1.00 96.38 99 TYR A CA 1
ATOM 774 C C . TYR A 1 99 ? 2.651 -2.828 2.687 1.00 96.38 99 TYR A C 1
ATOM 776 O O . TYR A 1 99 ? 1.948 -3.125 3.652 1.00 96.38 99 TYR A O 1
ATOM 784 N N . ASN A 1 100 ? 2.543 -1.649 2.066 1.00 95.94 100 ASN A N 1
ATOM 785 C CA . ASN A 1 100 ? 1.675 -0.583 2.561 1.00 95.94 100 ASN A CA 1
ATOM 786 C C . ASN A 1 100 ? 0.203 -1.015 2.607 1.00 95.94 100 ASN A C 1
ATOM 788 O O . ASN A 1 100 ? -0.454 -0.837 3.630 1.00 95.94 100 ASN A O 1
ATOM 792 N N . ALA A 1 101 ? -0.313 -1.626 1.537 1.00 97.19 101 ALA A N 1
ATOM 793 C CA . ALA A 1 101 ? -1.702 -2.071 1.476 1.00 97.19 101 ALA A CA 1
ATOM 794 C C . ALA A 1 101 ? -2.012 -3.165 2.508 1.00 97.19 101 ALA A C 1
ATOM 796 O O . ALA A 1 101 ? -3.064 -3.124 3.146 1.00 97.19 101 ALA A O 1
ATOM 797 N N . LEU A 1 102 ? -1.099 -4.119 2.709 1.00 96.19 102 LEU A N 1
ATOM 798 C CA . LEU A 1 102 ? -1.282 -5.194 3.685 1.00 96.19 102 LEU A CA 1
ATOM 799 C C . LEU A 1 102 ? -1.250 -4.671 5.126 1.00 96.19 102 LEU A C 1
ATOM 801 O O . LEU A 1 102 ? -2.091 -5.077 5.926 1.00 96.19 102 LEU A O 1
ATOM 805 N N . ILE A 1 103 ? -0.360 -3.725 5.449 1.00 95.25 103 ILE A N 1
ATOM 806 C CA . ILE A 1 103 ? -0.366 -3.053 6.758 1.00 95.25 103 ILE A CA 1
ATOM 807 C C . ILE A 1 103 ? -1.650 -2.250 6.947 1.00 95.25 103 ILE A C 1
ATOM 809 O O . ILE A 1 103 ? -2.294 -2.368 7.988 1.00 95.25 103 ILE A O 1
ATOM 813 N N . MET A 1 104 ? -2.069 -1.479 5.940 1.00 95.94 104 MET A N 1
ATOM 814 C CA . MET A 1 104 ? -3.318 -0.725 6.016 1.00 95.94 104 MET A CA 1
ATOM 815 C C . MET A 1 104 ? -4.512 -1.647 6.246 1.00 95.94 104 MET A C 1
ATOM 817 O O . MET A 1 104 ? -5.358 -1.337 7.083 1.00 95.94 104 MET A O 1
ATOM 821 N N . LYS A 1 105 ? -4.567 -2.791 5.553 1.00 96.06 105 LYS A N 1
ATOM 822 C CA . LYS A 1 105 ? -5.599 -3.809 5.761 1.00 96.06 105 LYS A CA 1
ATOM 823 C C . LYS A 1 105 ? -5.554 -4.354 7.186 1.00 96.06 105 LYS A C 1
ATOM 825 O O . LYS A 1 105 ? -6.587 -4.379 7.838 1.00 96.06 105 LYS A O 1
ATOM 830 N N . ALA A 1 106 ? -4.377 -4.724 7.685 1.00 94.94 106 ALA A N 1
ATOM 831 C CA . ALA A 1 106 ? -4.230 -5.256 9.034 1.00 94.94 106 ALA A CA 1
ATOM 832 C C . ALA A 1 106 ? -4.705 -4.253 10.102 1.00 94.94 106 ALA A C 1
ATOM 834 O O . ALA A 1 106 ? -5.512 -4.601 10.953 1.00 94.94 106 ALA A O 1
ATOM 835 N N . VAL A 1 107 ? -4.296 -2.985 10.019 1.00 95.19 107 VAL A N 1
ATOM 836 C CA . VAL A 1 107 ? -4.766 -1.938 10.948 1.00 95.19 107 VAL A CA 1
ATOM 837 C C . VAL A 1 107 ? -6.271 -1.687 10.807 1.00 95.19 107 VAL A C 1
ATOM 839 O O . VAL A 1 107 ? -6.969 -1.493 11.798 1.00 95.19 107 VAL A O 1
ATOM 842 N N . THR A 1 108 ? -6.793 -1.710 9.578 1.00 95.06 108 THR A N 1
ATOM 843 C CA . THR A 1 108 ? -8.234 -1.564 9.301 1.00 95.06 108 THR A CA 1
ATOM 844 C C . THR A 1 108 ? -9.042 -2.703 9.934 1.00 95.06 108 THR A C 1
ATOM 846 O O . THR A 1 108 ? -10.127 -2.454 10.459 1.00 95.06 108 THR A O 1
ATOM 849 N N . ASP A 1 109 ? -8.510 -3.926 9.921 1.00 94.31 109 ASP A N 1
ATOM 850 C CA . ASP A 1 109 ? -9.144 -5.121 10.490 1.00 94.31 109 ASP A CA 1
ATOM 851 C C . ASP A 1 109 ? -9.038 -5.184 12.028 1.00 94.31 109 ASP A C 1
ATOM 853 O O . ASP A 1 109 ? -9.823 -5.893 12.658 1.00 94.31 109 ASP A O 1
ATOM 857 N N . HIS A 1 110 ? -8.130 -4.404 12.631 1.00 94.38 110 HIS A N 1
ATOM 858 C CA . HIS A 1 110 ? -7.862 -4.354 14.074 1.00 94.38 110 HIS A CA 1
ATOM 859 C C . HIS A 1 110 ? -8.033 -2.935 14.661 1.00 94.38 110 HIS A C 1
ATOM 861 O O . HIS A 1 110 ? -7.051 -2.278 15.006 1.00 94.38 110 HIS A O 1
ATOM 867 N N . PRO A 1 111 ? -9.276 -2.431 14.790 1.00 91.94 111 PRO A N 1
ATOM 868 C CA . PRO A 1 111 ? -9.602 -1.115 15.356 1.00 91.94 111 PRO A CA 1
ATOM 869 C C . PRO A 1 111 ? -8.985 -0.745 16.706 1.00 91.94 111 PRO A C 1
ATOM 871 O O . PRO A 1 111 ? -8.917 0.437 17.039 1.00 91.94 111 PRO A O 1
ATOM 874 N N . GLU A 1 112 ? -8.733 -1.756 17.527 1.00 93.12 112 GLU A N 1
ATOM 875 C CA . GLU A 1 112 ? -8.491 -1.669 18.964 1.00 93.12 112 GLU A CA 1
ATOM 876 C C . GLU A 1 112 ? -7.019 -1.498 19.335 1.00 93.12 112 GLU A C 1
ATOM 878 O O . GLU A 1 112 ? -6.715 -1.307 20.510 1.00 93.12 112 GLU A O 1
ATOM 883 N N . ILE A 1 113 ? -6.118 -1.602 18.359 1.00 92.44 113 ILE A N 1
ATOM 884 C CA . ILE A 1 113 ? -4.676 -1.549 18.590 1.00 92.44 113 ILE A CA 1
ATOM 885 C C . ILE A 1 113 ? -4.181 -0.105 18.665 1.00 92.44 113 ILE A C 1
ATOM 887 O O . ILE A 1 113 ? -4.626 0.767 17.916 1.00 92.44 113 ILE A O 1
ATOM 891 N N . ASP A 1 114 ? -3.185 0.121 19.515 1.00 89.25 114 ASP A N 1
ATOM 892 C CA . ASP A 1 114 ? -2.483 1.403 19.601 1.00 89.25 114 ASP A CA 1
ATOM 893 C C . ASP A 1 114 ? -1.245 1.433 18.686 1.00 89.25 114 ASP A C 1
ATOM 895 O O . ASP A 1 114 ? -0.772 2.504 18.295 1.00 89.25 114 ASP A O 1
ATOM 899 N N . SER A 1 115 ? -0.714 0.259 18.322 1.00 89.88 115 SER A N 1
ATOM 900 C CA . SER A 1 115 ? 0.477 0.109 17.490 1.00 89.88 115 SER A CA 1
ATOM 901 C C . SER A 1 115 ? 0.344 -1.034 16.486 1.00 89.88 115 SER A C 1
ATOM 903 O O . SER A 1 115 ? -0.162 -2.108 16.794 1.00 89.88 115 SER A O 1
ATOM 905 N N . VAL A 1 116 ? 0.909 -0.853 15.286 1.00 89.00 116 VAL A N 1
ATOM 906 C CA . VAL A 1 116 ? 1.044 -1.928 14.278 1.00 89.00 116 VAL A CA 1
ATOM 907 C C . VAL A 1 116 ? 1.826 -3.125 14.832 1.00 89.00 116 VAL A C 1
ATOM 909 O O . VAL A 1 116 ? 1.589 -4.258 14.425 1.00 89.00 116 VAL A O 1
ATOM 912 N N . ASN A 1 117 ? 2.730 -2.892 15.788 1.00 89.69 117 ASN A N 1
ATOM 913 C CA . ASN A 1 117 ? 3.499 -3.960 16.430 1.00 89.69 117 ASN A CA 1
ATOM 914 C C . ASN A 1 117 ? 2.643 -4.871 17.325 1.00 89.69 117 ASN A C 1
ATOM 916 O O . ASN A 1 117 ? 3.113 -5.941 17.707 1.00 89.69 117 ASN A O 1
ATOM 920 N N . ASP A 1 118 ? 1.412 -4.467 17.650 1.00 91.38 118 ASP A N 1
ATOM 921 C CA . ASP A 1 118 ? 0.483 -5.271 18.446 1.00 91.38 118 ASP A CA 1
ATOM 922 C C . ASP A 1 118 ? -0.253 -6.311 17.580 1.00 91.38 118 ASP A C 1
ATOM 924 O O . ASP A 1 118 ? -0.883 -7.234 18.103 1.00 91.38 118 ASP A O 1
ATOM 928 N N . ILE A 1 119 ? -0.151 -6.198 16.249 1.00 88.12 119 ILE A N 1
ATOM 929 C CA . ILE A 1 119 ? -0.753 -7.141 15.305 1.00 88.12 119 ILE A CA 1
ATOM 930 C C . ILE A 1 119 ? 0.087 -8.417 15.252 1.00 88.12 119 ILE A C 1
ATOM 932 O O . ILE A 1 119 ? 1.253 -8.416 14.851 1.00 88.12 119 ILE A O 1
ATOM 936 N N . GLN A 1 120 ? -0.536 -9.542 15.599 1.00 85.12 120 GLN A N 1
ATOM 937 C CA . GLN A 1 120 ? 0.074 -10.859 15.458 1.00 85.12 120 GLN A CA 1
ATOM 938 C C . GLN A 1 120 ? -0.199 -11.417 14.063 1.00 85.12 120 GLN A C 1
ATOM 940 O O . GLN A 1 120 ? -1.285 -11.920 13.777 1.00 85.12 120 GLN A O 1
ATOM 945 N N . PHE A 1 121 ? 0.808 -11.370 13.197 1.00 76.44 121 PHE A N 1
ATOM 946 C CA . PHE A 1 121 ? 0.788 -12.128 11.951 1.00 76.44 121 PHE A CA 1
ATOM 947 C C . PHE A 1 121 ? 1.111 -13.593 12.266 1.00 76.44 121 PHE A C 1
ATOM 949 O O . PHE A 1 121 ? 2.100 -13.875 12.948 1.00 76.44 121 PHE A O 1
ATOM 956 N N . ALA A 1 122 ? 0.260 -14.522 11.817 1.00 66.75 122 ALA A N 1
ATOM 957 C CA . ALA A 1 122 ? 0.514 -15.951 11.979 1.00 66.75 122 ALA A CA 1
ATOM 958 C C . ALA A 1 122 ? 1.894 -16.296 11.393 1.00 66.75 122 ALA A C 1
ATOM 960 O O . ALA A 1 122 ? 2.225 -15.868 10.286 1.00 66.75 122 ALA A O 1
ATOM 961 N N . LYS A 1 123 ? 2.701 -17.007 12.182 1.00 47.66 123 LYS A N 1
ATOM 962 C CA . LYS A 1 123 ? 4.089 -17.352 11.871 1.00 47.66 123 LYS A CA 1
ATOM 963 C C . LYS A 1 123 ? 4.194 -18.724 11.222 1.00 47.66 123 LYS A C 1
ATOM 965 O O . LYS A 1 123 ? 3.413 -19.612 11.629 1.00 47.66 123 LYS A O 1
#

pLDDT: mean 81.38, std 21.37, range [33.22, 97.56]

Secondary structure (DSSP, 8-state):
----------------S--------PPPPHHHHHHHHHHHHHHHHHHB-TTS-B-HHHHHHSTHHHHHHHHHHHH--TTT-GGG--SHHHHHHHHHHHHHHHHHHHHHH-TT-S-GGG-----

Foldseek 3Di:
DDDDDDDDDDDDDDDDDDPPVPPPCDPDDLVLVVVLVVLVVVQCVVAADPVRDGNLVVCLVPVVSLVSNQVVLVSDACVVCVVSQVDPVSNVVSVVVNVVSVLSVQCSVPVPDPDSVVRDDDD

Radius of gyration: 21.32 Å; chains: 1; bounding box: 44×56×63 Å

Sequence (123 aa):
MKTILAILVTLTGIVPSGCEVEEVKQPYSEKRGADASSHFDEMLTRHVGVDGRVDYAGIRQNPFQLIAFVRFLEAISPESHPDLFQTPSDEKAYWINAYNALIMKAVTDHPEIDSVNDIQFAK